Protein AF-A0A3C0G966-F1 (afdb_monomer)

Sequence (105 aa):
MENSKKAYKNPIRAAIASLLIGMVMRILHWPFSKGIIFISFAAILILYALRFFKKEEKKSVDLIKMALVLFWTTNGLLTILDFTHTLFFQIGTAFTFIAWFAMEG

Structure (mmCIF, N/CA/C/O backbone):
data_AF-A0A3C0G966-F1
#
_entry.id   AF-A0A3C0G966-F1
#
loop_
_atom_site.group_PDB
_atom_site.id
_atom_site.type_symbol
_atom_site.label_atom_id
_atom_site.label_alt_id
_atom_site.label_comp_id
_atom_site.label_asym_id
_atom_site.label_entity_id
_atom_site.label_seq_id
_atom_site.pdbx_PDB_ins_code
_atom_site.Cartn_x
_atom_site.Cartn_y
_atom_site.Cartn_z
_atom_site.occupancy
_atom_site.B_iso_or_equiv
_atom_site.auth_seq_id
_atom_site.auth_comp_id
_atom_site.auth_asym_id
_atom_site.auth_atom_id
_atom_site.pdbx_PDB_model_num
ATOM 1 N N . MET A 1 1 ? 4.982 15.692 29.060 1.00 41.53 1 MET A N 1
ATOM 2 C CA . MET A 1 1 ? 4.917 14.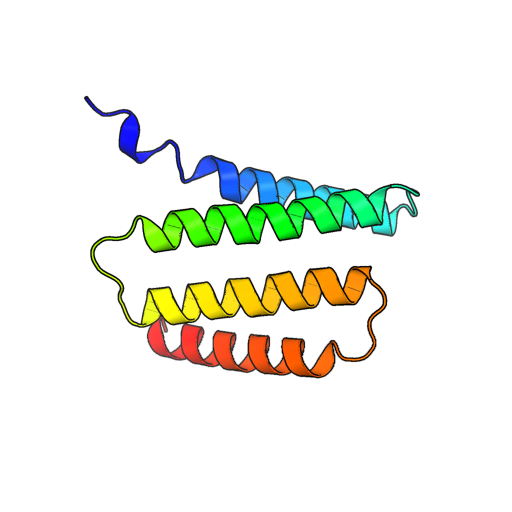437 28.272 1.00 41.53 1 MET A CA 1
ATOM 3 C C . MET A 1 1 ? 3.819 14.575 27.216 1.00 41.53 1 MET A C 1
ATOM 5 O O . MET A 1 1 ? 2.686 14.218 27.484 1.00 41.53 1 MET A O 1
ATOM 9 N N . GLU A 1 2 ? 4.115 15.148 26.042 1.00 43.62 2 GLU A N 1
ATOM 10 C CA . GLU A 1 2 ? 3.073 15.479 25.037 1.00 43.62 2 GLU A CA 1
ATOM 11 C C . GLU A 1 2 ? 3.429 15.030 23.599 1.00 43.62 2 GLU A C 1
ATOM 13 O O . GLU A 1 2 ? 2.572 14.933 22.722 1.00 43.62 2 GLU A O 1
ATOM 18 N N . ASN A 1 3 ? 4.684 14.636 23.351 1.00 45.53 3 ASN A N 1
ATOM 19 C CA . ASN A 1 3 ? 5.192 14.354 22.000 1.00 45.53 3 ASN A CA 1
ATOM 20 C C . ASN A 1 3 ? 4.833 12.968 21.425 1.00 45.53 3 ASN A C 1
ATOM 22 O O . ASN A 1 3 ? 5.062 12.714 20.243 1.00 45.53 3 ASN A O 1
ATOM 26 N N . SER A 1 4 ? 4.224 12.071 22.206 1.00 49.25 4 SER A N 1
ATOM 27 C CA . SER A 1 4 ? 3.943 10.692 21.762 1.00 49.25 4 SER A CA 1
ATOM 28 C C . SER A 1 4 ? 2.770 10.590 20.766 1.00 49.25 4 SER A C 1
ATOM 30 O O . SER A 1 4 ? 2.713 9.679 19.941 1.00 49.25 4 SER A O 1
ATOM 32 N N . LYS A 1 5 ? 1.847 11.566 20.751 1.00 47.25 5 LYS A N 1
ATOM 33 C CA . LYS A 1 5 ? 0.602 11.470 19.960 1.00 47.25 5 LYS A CA 1
ATOM 34 C C . LYS A 1 5 ? 0.754 11.832 18.470 1.00 47.25 5 LYS A C 1
ATOM 36 O O . LYS A 1 5 ? -0.131 11.509 17.678 1.00 47.25 5 LYS A O 1
ATOM 41 N N . LYS A 1 6 ? 1.858 12.478 18.059 1.00 44.31 6 LYS A N 1
ATOM 42 C CA . LYS A 1 6 ? 2.086 12.942 16.666 1.00 44.31 6 LYS A CA 1
ATOM 43 C C . LYS A 1 6 ? 3.046 12.073 15.839 1.00 44.31 6 LYS A C 1
ATOM 45 O O . LYS A 1 6 ? 2.994 12.145 14.613 1.00 44.31 6 LYS A O 1
ATOM 50 N N . ALA A 1 7 ? 3.853 11.209 16.458 1.00 49.59 7 ALA A N 1
ATOM 51 C CA . ALA A 1 7 ? 4.923 10.479 15.765 1.00 49.59 7 ALA A CA 1
ATOM 52 C C . ALA A 1 7 ? 4.435 9.482 14.686 1.00 49.59 7 ALA A C 1
ATOM 54 O O . ALA A 1 7 ? 5.126 9.260 13.697 1.00 49.59 7 ALA A O 1
ATOM 55 N N . TYR A 1 8 ? 3.222 8.930 14.810 1.00 50.84 8 TYR A N 1
ATOM 56 C CA . TYR A 1 8 ? 2.717 7.885 13.901 1.00 50.84 8 TYR A CA 1
ATOM 57 C C . TYR A 1 8 ? 1.827 8.379 12.750 1.00 50.84 8 TYR A C 1
ATOM 59 O O . TYR A 1 8 ? 1.445 7.579 11.895 1.00 50.84 8 TYR A O 1
ATOM 67 N N . LYS A 1 9 ? 1.501 9.679 12.666 1.00 53.53 9 LYS A N 1
ATOM 68 C CA . LYS A 1 9 ? 0.782 10.219 11.490 1.00 53.53 9 LYS A CA 1
ATOM 69 C C . LYS A 1 9 ? 1.706 10.459 10.290 1.00 53.53 9 LYS A C 1
ATOM 71 O O . LYS A 1 9 ? 1.248 10.403 9.151 1.00 53.53 9 LYS A O 1
ATOM 76 N N . ASN A 1 10 ? 2.992 10.690 10.541 1.00 65.69 10 ASN A N 1
ATOM 77 C CA . ASN A 1 10 ? 3.960 11.077 9.518 1.00 65.69 10 ASN A CA 1
ATOM 78 C C . ASN A 1 10 ? 4.512 9.918 8.654 1.00 65.69 10 ASN A C 1
ATOM 80 O O . ASN A 1 10 ? 4.632 10.130 7.447 1.00 65.69 10 ASN A O 1
ATOM 84 N N . PRO A 1 11 ? 4.793 8.698 9.169 1.00 77.69 11 PRO A N 1
ATOM 85 C CA . PRO A 1 11 ? 5.488 7.682 8.372 1.00 77.69 11 PRO A CA 1
ATOM 86 C C . PRO A 1 11 ? 4.616 7.079 7.262 1.00 77.69 11 PRO A C 1
ATOM 88 O O . PRO A 1 11 ? 5.107 6.848 6.163 1.00 77.69 11 PRO A O 1
ATOM 91 N N . ILE A 1 12 ? 3.308 6.897 7.489 1.00 81.00 12 ILE A N 1
ATOM 92 C CA . ILE A 1 12 ? 2.395 6.396 6.442 1.00 81.00 12 ILE A CA 1
ATOM 93 C C . ILE A 1 12 ? 2.284 7.409 5.294 1.00 81.00 12 ILE A C 1
ATOM 95 O O . ILE A 1 12 ? 2.296 7.026 4.129 1.00 81.00 12 ILE A O 1
ATOM 99 N N . ARG A 1 13 ? 2.229 8.712 5.604 1.00 82.50 13 ARG A N 1
ATOM 100 C CA . ARG A 1 13 ? 2.205 9.771 4.580 1.00 82.50 13 ARG A CA 1
ATOM 101 C C . ARG A 1 13 ? 3.492 9.798 3.764 1.00 82.50 13 ARG A C 1
ATOM 103 O O . ARG A 1 13 ? 3.420 9.940 2.550 1.00 82.50 13 ARG A O 1
ATOM 110 N N . ALA A 1 14 ? 4.641 9.614 4.413 1.00 84.62 14 ALA A N 1
ATOM 111 C CA . ALA A 1 14 ? 5.921 9.496 3.722 1.00 84.62 14 ALA A CA 1
ATOM 112 C C . ALA A 1 14 ? 5.958 8.269 2.792 1.00 84.62 14 ALA A C 1
ATOM 114 O O . ALA A 1 14 ? 6.428 8.379 1.664 1.00 84.62 14 ALA A O 1
ATOM 115 N N . ALA A 1 15 ? 5.399 7.133 3.220 1.00 86.38 15 ALA A N 1
ATOM 116 C CA . ALA A 1 15 ? 5.312 5.927 2.394 1.00 86.38 15 ALA A CA 1
ATOM 117 C C . ALA A 1 15 ? 4.357 6.088 1.192 1.00 86.38 15 ALA A C 1
ATOM 119 O O . ALA A 1 15 ? 4.624 5.578 0.107 1.00 86.38 15 ALA A O 1
ATOM 120 N N . ILE A 1 16 ? 3.269 6.847 1.349 1.00 86.94 16 ILE A N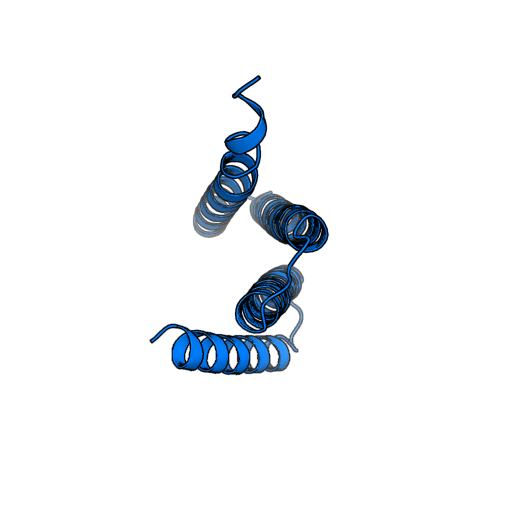 1
ATOM 121 C CA . ILE A 1 16 ? 2.384 7.205 0.229 1.00 86.94 16 ILE A CA 1
ATOM 122 C C . ILE A 1 16 ? 3.085 8.180 -0.725 1.00 86.94 16 ILE A C 1
ATOM 124 O O . ILE A 1 16 ? 3.001 8.016 -1.937 1.00 86.94 16 ILE A O 1
ATOM 128 N N . ALA A 1 17 ? 3.810 9.172 -0.207 1.00 89.12 17 ALA A N 1
ATOM 129 C CA . ALA A 1 17 ? 4.580 10.088 -1.044 1.00 89.12 17 ALA A CA 1
ATOM 130 C C . ALA A 1 17 ? 5.651 9.341 -1.857 1.00 89.12 17 ALA A C 1
ATOM 132 O O . ALA A 1 17 ? 5.781 9.581 -3.055 1.00 89.12 17 ALA A O 1
ATOM 133 N N . SER A 1 18 ? 6.363 8.386 -1.247 1.00 89.06 18 SER A N 1
ATOM 134 C CA . SER A 1 18 ? 7.329 7.555 -1.973 1.00 89.06 18 SER A CA 1
ATOM 135 C C . SER A 1 18 ? 6.660 6.655 -3.014 1.00 89.06 18 SER A C 1
ATOM 137 O O . SER A 1 18 ? 7.209 6.496 -4.102 1.00 89.06 18 SER A O 1
ATOM 139 N N . LEU A 1 19 ? 5.452 6.143 -2.737 1.00 91.06 19 LEU A N 1
ATOM 140 C CA . LEU A 1 19 ? 4.661 5.396 -3.718 1.00 91.06 19 LEU A CA 1
ATOM 141 C C . LEU A 1 19 ? 4.357 6.252 -4.953 1.00 91.06 19 LEU A C 1
ATOM 143 O O . LEU A 1 19 ? 4.577 5.806 -6.078 1.00 91.06 19 LEU A O 1
ATOM 147 N N . LEU A 1 20 ? 3.884 7.485 -4.747 1.00 90.44 20 LEU A N 1
ATOM 148 C CA . LEU A 1 20 ? 3.572 8.418 -5.832 1.00 90.44 20 LEU A CA 1
ATOM 149 C C . LEU A 1 20 ? 4.821 8.767 -6.649 1.00 90.44 20 LEU A C 1
ATOM 151 O O . LEU A 1 20 ? 4.770 8.750 -7.876 1.00 90.44 20 LEU A O 1
ATOM 155 N N . ILE A 1 21 ? 5.955 9.005 -5.985 1.00 91.06 21 ILE A N 1
ATOM 156 C CA . ILE A 1 21 ? 7.241 9.227 -6.660 1.00 91.06 21 ILE A CA 1
ATOM 157 C C . ILE A 1 21 ? 7.623 8.003 -7.501 1.00 91.06 21 ILE A C 1
ATOM 159 O O . ILE A 1 21 ? 7.969 8.149 -8.672 1.00 91.06 21 ILE A O 1
ATOM 163 N N . GLY A 1 22 ? 7.500 6.795 -6.947 1.00 88.19 22 GLY A N 1
ATOM 164 C CA . GLY A 1 22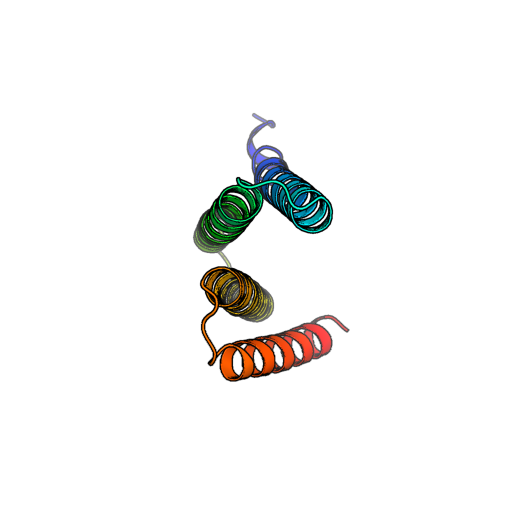 ? 7.747 5.552 -7.675 1.00 88.19 22 GLY A CA 1
ATOM 165 C C . GLY A 1 22 ? 6.848 5.399 -8.906 1.00 88.19 22 GLY A C 1
ATOM 166 O O . GLY A 1 22 ? 7.323 4.995 -9.967 1.00 88.19 22 GLY A O 1
ATOM 167 N N . MET A 1 23 ? 5.567 5.771 -8.802 1.00 87.38 23 MET A N 1
ATOM 168 C CA . MET A 1 23 ? 4.631 5.767 -9.933 1.00 87.38 23 MET A CA 1
ATOM 169 C C . MET A 1 23 ? 5.036 6.767 -11.021 1.00 87.38 23 MET A C 1
ATOM 171 O O . MET A 1 23 ? 5.048 6.403 -12.194 1.00 87.38 23 MET A O 1
ATOM 175 N N . VAL A 1 24 ? 5.437 7.987 -10.652 1.00 91.81 24 VAL A N 1
ATOM 176 C CA . VAL A 1 24 ? 5.958 8.979 -11.609 1.00 91.81 24 VAL A CA 1
ATOM 177 C C . VAL A 1 24 ? 7.217 8.453 -12.299 1.00 91.81 24 VAL A C 1
ATOM 179 O O . VAL A 1 24 ? 7.325 8.519 -13.520 1.00 91.81 24 VAL A O 1
ATOM 182 N N . MET A 1 25 ? 8.139 7.845 -11.551 1.00 90.81 25 MET A N 1
ATOM 183 C CA . MET A 1 25 ? 9.335 7.217 -12.122 1.00 90.81 25 MET A CA 1
ATOM 184 C C . MET A 1 25 ? 8.995 6.076 -13.088 1.00 90.81 25 MET A C 1
ATOM 186 O O . MET A 1 25 ? 9.702 5.891 -14.076 1.00 90.81 25 MET A O 1
ATOM 190 N N . ARG A 1 26 ? 7.914 5.323 -12.838 1.00 86.88 26 ARG A N 1
ATOM 191 C CA . ARG A 1 26 ? 7.424 4.287 -13.762 1.00 86.88 26 ARG A CA 1
ATOM 192 C C . ARG A 1 26 ? 6.898 4.896 -15.058 1.00 86.88 26 ARG A C 1
ATOM 194 O O . ARG A 1 26 ? 7.184 4.349 -16.117 1.00 86.88 26 ARG A O 1
ATOM 201 N N . ILE A 1 27 ? 6.176 6.016 -14.977 1.00 89.75 27 ILE A N 1
ATOM 202 C CA . ILE A 1 27 ? 5.699 6.768 -16.152 1.00 89.75 27 ILE A CA 1
ATOM 203 C C . ILE A 1 27 ? 6.885 7.302 -16.966 1.00 89.75 27 ILE A C 1
ATOM 205 O O . ILE A 1 27 ? 6.874 7.232 -18.187 1.00 89.75 27 ILE A O 1
ATOM 209 N N . LEU A 1 28 ? 7.943 7.763 -16.295 1.00 91.94 28 LEU A N 1
ATOM 210 C CA . LEU A 1 28 ? 9.196 8.200 -16.924 1.00 91.94 28 LEU A CA 1
ATOM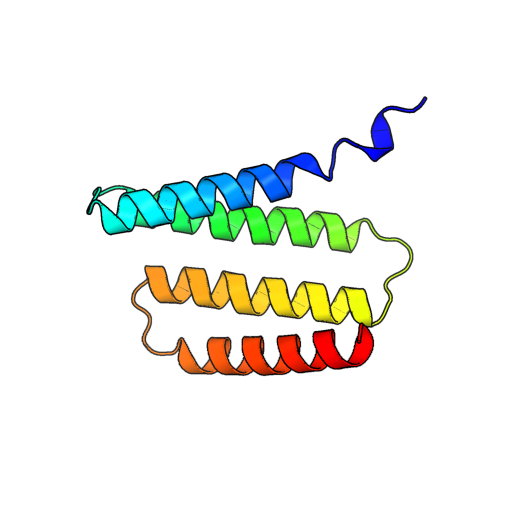 211 C C . LEU A 1 28 ? 10.089 7.038 -17.405 1.00 91.94 28 LEU A C 1
ATOM 213 O O . LEU A 1 28 ? 11.217 7.275 -17.827 1.00 91.94 28 LEU A O 1
ATOM 217 N N . HIS A 1 29 ? 9.620 5.787 -17.328 1.00 86.38 29 HIS A N 1
ATOM 218 C CA . HIS A 1 29 ? 10.359 4.581 -17.716 1.00 86.38 29 HIS A CA 1
ATOM 219 C C . HIS A 1 29 ? 11.701 4.371 -16.986 1.00 86.38 29 HIS A C 1
ATOM 221 O O . HIS A 1 29 ? 12.605 3.715 -17.504 1.00 86.38 29 HIS A O 1
ATOM 227 N N . TRP A 1 30 ? 11.842 4.865 -15.750 1.00 89.88 30 TRP A N 1
ATOM 228 C CA . TRP A 1 30 ? 13.056 4.643 -14.960 1.00 89.88 30 TRP A CA 1
ATOM 229 C C . TRP A 1 30 ? 13.194 3.148 -14.593 1.00 89.88 30 TRP A C 1
ATOM 231 O O . TRP A 1 30 ? 12.253 2.580 -14.020 1.00 89.88 30 TRP A O 1
ATOM 241 N N . PRO A 1 31 ? 14.361 2.504 -14.817 1.00 84.50 31 PRO A N 1
ATOM 242 C CA . PRO A 1 31 ? 14.586 1.079 -14.530 1.00 84.50 31 PRO A CA 1
ATOM 243 C C . PRO A 1 31 ? 14.300 0.630 -13.083 1.00 84.50 31 PRO A C 1
ATOM 245 O O . PRO A 1 31 ? 13.852 -0.492 -12.870 1.00 84.50 31 PRO A O 1
ATOM 248 N N . PHE A 1 32 ? 14.496 1.489 -12.076 1.00 85.75 32 PHE A N 1
ATOM 249 C CA . PHE A 1 32 ? 14.306 1.144 -10.656 1.00 85.75 32 PHE A CA 1
ATOM 250 C C . PHE A 1 32 ? 12.895 1.429 -10.119 1.00 85.75 32 PHE A C 1
ATOM 252 O O . PHE A 1 32 ? 12.610 1.177 -8.947 1.00 85.75 32 PHE A O 1
ATOM 259 N N . SER A 1 33 ? 11.992 1.929 -10.965 1.00 87.88 33 SER A N 1
ATOM 260 C CA . SER A 1 33 ? 10.639 2.327 -10.560 1.00 87.88 33 SER A CA 1
ATOM 261 C C . SER A 1 33 ? 9.840 1.181 -9.931 1.00 87.88 33 SER A C 1
ATOM 263 O O . SER A 1 33 ? 9.237 1.365 -8.874 1.00 87.88 33 SER A O 1
ATOM 265 N N . LYS A 1 34 ? 9.893 -0.028 -10.511 1.00 86.50 34 LYS A N 1
ATOM 266 C CA . LYS A 1 34 ? 9.207 -1.217 -9.970 1.00 86.50 34 LYS A CA 1
ATOM 267 C C . LYS A 1 34 ? 9.627 -1.515 -8.523 1.00 86.50 34 LYS A C 1
ATOM 269 O O . LYS A 1 34 ? 8.767 -1.767 -7.682 1.00 86.50 34 LYS A O 1
ATOM 274 N N . GLY A 1 35 ? 10.925 -1.429 -8.223 1.00 87.75 35 GLY A N 1
ATOM 275 C CA . GLY A 1 35 ? 11.464 -1.681 -6.883 1.00 87.75 35 GLY A CA 1
ATOM 276 C C . GLY A 1 35 ? 11.005 -0.645 -5.855 1.00 87.75 35 GLY A C 1
ATOM 277 O O . GLY A 1 35 ? 10.592 -1.012 -4.757 1.00 87.75 35 GLY A O 1
ATOM 278 N N . ILE A 1 36 ? 10.996 0.639 -6.228 1.00 89.12 36 ILE A N 1
ATOM 279 C CA . ILE A 1 36 ? 10.529 1.721 -5.347 1.00 89.12 36 ILE A CA 1
ATOM 280 C C . ILE A 1 36 ? 9.050 1.530 -5.010 1.00 89.12 36 ILE A C 1
ATOM 282 O O . ILE A 1 36 ? 8.687 1.538 -3.838 1.00 89.12 36 ILE A O 1
ATOM 286 N N . ILE A 1 37 ? 8.206 1.283 -6.017 1.00 89.50 37 ILE A N 1
ATOM 287 C CA . ILE A 1 37 ? 6.767 1.072 -5.805 1.00 89.50 37 ILE A CA 1
ATOM 288 C C . ILE A 1 37 ? 6.529 -0.163 -4.913 1.00 89.50 37 ILE A C 1
ATOM 290 O O . ILE A 1 37 ? 5.696 -0.111 -4.007 1.00 89.50 37 ILE A O 1
ATOM 294 N N . PHE A 1 38 ? 7.281 -1.252 -5.117 1.00 89.75 38 PHE A N 1
ATOM 295 C CA . PHE A 1 38 ? 7.188 -2.461 -4.292 1.00 89.75 38 PHE A CA 1
ATOM 296 C C . PHE A 1 38 ? 7.509 -2.177 -2.818 1.00 89.75 38 PHE A C 1
ATOM 298 O O . PHE A 1 38 ? 6.719 -2.513 -1.933 1.00 89.75 38 PHE A O 1
ATOM 305 N N . ILE A 1 39 ? 8.637 -1.509 -2.553 1.00 90.38 39 ILE A N 1
ATOM 306 C CA . ILE A 1 39 ? 9.059 -1.150 -1.193 1.00 90.38 39 ILE A CA 1
ATOM 307 C C . ILE A 1 39 ? 8.039 -0.205 -0.553 1.00 90.38 39 ILE A C 1
ATOM 309 O O . ILE A 1 39 ? 7.695 -0.382 0.615 1.00 90.38 39 ILE A O 1
ATOM 313 N N . SER A 1 40 ? 7.509 0.761 -1.306 1.00 90.31 40 SER A N 1
ATOM 314 C CA . SER A 1 40 ? 6.485 1.680 -0.812 1.00 90.31 40 SER A CA 1
ATOM 315 C C . SER A 1 40 ? 5.204 0.956 -0.405 1.00 90.31 40 SER A C 1
ATOM 317 O O . SER A 1 40 ? 4.707 1.195 0.695 1.00 90.31 40 SER A O 1
ATOM 319 N N . PHE A 1 41 ? 4.683 0.038 -1.225 1.00 90.38 41 PHE A N 1
ATOM 320 C CA . PHE A 1 41 ? 3.500 -0.737 -0.840 1.00 90.38 41 PHE A CA 1
ATOM 321 C C . PHE A 1 41 ? 3.758 -1.638 0.375 1.00 90.38 41 PHE A C 1
ATOM 323 O O . PHE A 1 41 ? 2.929 -1.673 1.285 1.00 90.38 41 PHE A O 1
ATOM 330 N N . ALA A 1 42 ? 4.910 -2.315 0.433 1.00 89.62 42 ALA A N 1
ATOM 331 C CA . ALA A 1 42 ? 5.288 -3.134 1.585 1.00 89.62 42 ALA A CA 1
ATOM 332 C C . ALA A 1 42 ? 5.394 -2.292 2.869 1.00 89.62 42 ALA A C 1
ATOM 334 O O . ALA A 1 42 ? 4.868 -2.672 3.917 1.00 89.62 42 ALA A O 1
ATOM 335 N N . ALA A 1 43 ? 6.004 -1.106 2.782 1.00 90.06 43 ALA A N 1
ATOM 336 C CA . ALA A 1 43 ? 6.105 -0.171 3.894 1.00 90.06 43 ALA A CA 1
ATOM 337 C C . ALA A 1 43 ? 4.727 0.324 4.357 1.00 90.06 43 ALA A C 1
ATOM 339 O O . ALA A 1 43 ? 4.469 0.350 5.559 1.00 90.06 43 ALA A O 1
ATOM 340 N N . ILE A 1 44 ? 3.822 0.673 3.432 1.00 89.75 44 ILE A N 1
ATOM 341 C CA . ILE A 1 44 ? 2.445 1.072 3.766 1.00 89.75 44 ILE A CA 1
ATOM 342 C C . ILE A 1 44 ? 1.742 -0.052 4.527 1.00 89.75 44 ILE A C 1
ATOM 344 O O . ILE A 1 44 ? 1.160 0.210 5.579 1.00 89.75 44 ILE A O 1
ATOM 348 N N . LEU A 1 45 ? 1.830 -1.291 4.035 1.00 89.12 45 LEU A N 1
ATOM 349 C CA . LEU A 1 45 ? 1.181 -2.438 4.658 1.00 89.12 45 LEU A CA 1
ATOM 350 C C . LEU A 1 45 ? 1.688 -2.669 6.089 1.00 89.12 45 LEU A C 1
ATOM 352 O O . LEU A 1 45 ? 0.886 -2.760 7.018 1.00 89.12 45 LEU A O 1
ATOM 356 N N . ILE A 1 46 ? 3.009 -2.692 6.286 1.00 88.19 46 ILE A N 1
ATOM 357 C CA . ILE A 1 46 ? 3.627 -2.910 7.603 1.00 88.19 46 ILE A CA 1
ATOM 358 C C . ILE A 1 46 ? 3.280 -1.767 8.563 1.00 88.19 46 ILE A C 1
ATOM 360 O O . ILE A 1 46 ? 2.836 -2.008 9.686 1.00 88.19 46 ILE A O 1
ATOM 364 N N . LEU A 1 47 ? 3.439 -0.512 8.133 1.00 88.06 47 LEU A N 1
ATOM 365 C CA . LEU A 1 47 ? 3.155 0.654 8.973 1.00 88.06 47 LEU A CA 1
ATOM 366 C C . LEU A 1 47 ? 1.677 0.726 9.363 1.00 88.06 47 LEU A C 1
ATOM 368 O O . LEU A 1 47 ? 1.354 1.074 10.503 1.00 88.06 47 LEU A O 1
ATOM 372 N N . TYR A 1 48 ? 0.776 0.393 8.437 1.00 86.62 48 TYR A N 1
ATOM 373 C CA . TYR A 1 48 ? -0.654 0.377 8.711 1.00 86.62 48 TYR A CA 1
ATOM 374 C C . TYR A 1 48 ? -1.039 -0.781 9.639 1.00 86.62 48 TYR A C 1
ATOM 376 O O . TYR A 1 48 ? -1.783 -0.559 10.594 1.00 86.62 48 TYR A O 1
ATOM 384 N N . ALA A 1 49 ? -0.473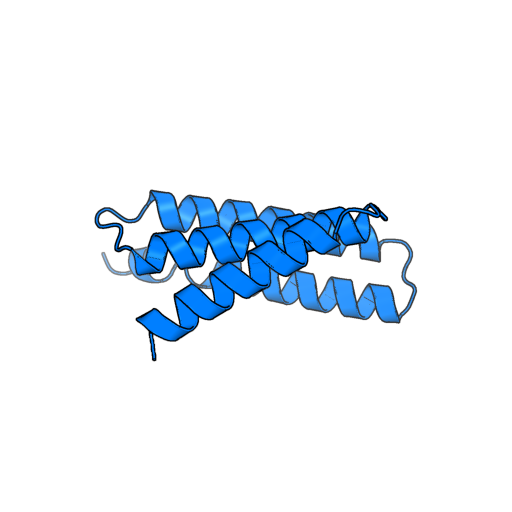 -1.976 9.436 1.00 86.12 49 ALA A N 1
ATOM 385 C CA . ALA A 1 49 ? -0.663 -3.120 10.324 1.00 86.12 49 ALA A CA 1
ATOM 386 C C . ALA A 1 49 ? -0.222 -2.793 11.756 1.00 86.12 49 ALA A C 1
ATOM 388 O O . ALA A 1 49 ? -1.003 -2.943 12.694 1.00 86.12 49 ALA A O 1
ATOM 389 N N . LEU A 1 50 ? 0.990 -2.257 11.932 1.00 86.06 50 LEU A N 1
ATOM 390 C CA . LEU A 1 50 ? 1.504 -1.838 13.241 1.00 86.06 50 LEU A CA 1
ATOM 391 C C . LEU A 1 50 ? 0.592 -0.801 13.907 1.00 86.06 50 LEU A C 1
ATOM 393 O O . LEU A 1 50 ? 0.339 -0.872 15.111 1.00 86.06 50 LEU A O 1
ATOM 397 N N . ARG A 1 51 ? 0.067 0.156 13.132 1.00 83.56 51 ARG A N 1
ATOM 398 C CA . ARG A 1 51 ? -0.895 1.146 13.629 1.00 83.56 51 ARG A CA 1
ATOM 399 C C . ARG A 1 51 ? -2.208 0.498 14.069 1.00 83.56 51 ARG A C 1
ATOM 401 O O . ARG A 1 51 ? -2.771 0.926 15.072 1.00 83.56 51 ARG A O 1
ATOM 408 N N . PHE A 1 52 ? -2.691 -0.498 13.333 1.00 82.75 52 PHE A N 1
ATOM 409 C CA . PHE A 1 52 ? -3.909 -1.235 13.660 1.00 82.75 52 PHE A CA 1
ATOM 410 C C . PHE A 1 52 ? -3.738 -2.088 14.927 1.00 82.75 52 PHE A C 1
ATOM 412 O O . PHE A 1 52 ? -4.601 -2.057 15.800 1.00 82.75 52 PHE A O 1
ATOM 419 N N . PHE A 1 53 ? -2.604 -2.778 15.088 1.00 81.31 53 PHE A N 1
ATOM 420 C CA . PHE A 1 53 ? -2.318 -3.579 16.286 1.00 81.31 53 PHE A CA 1
ATOM 421 C C . PHE A 1 53 ? -2.183 -2.745 17.562 1.00 81.31 53 PHE A C 1
ATOM 423 O O . PHE A 1 53 ? -2.540 -3.221 18.633 1.00 81.31 53 PHE A O 1
ATOM 430 N N . LYS A 1 54 ? -1.708 -1.500 17.454 1.00 81.75 54 LYS A N 1
ATOM 431 C CA . LYS A 1 54 ? -1.596 -0.578 18.595 1.00 81.75 54 LYS A CA 1
ATOM 432 C C . LYS A 1 54 ? -2.925 0.027 19.056 1.00 81.75 54 LYS A C 1
ATOM 434 O O . LYS A 1 54 ? -2.930 0.747 20.050 1.00 81.75 54 LYS A O 1
ATOM 439 N N . LYS A 1 55 ? -4.035 -0.193 18.346 1.00 77.19 55 LYS A N 1
ATOM 440 C CA . LYS A 1 55 ? -5.353 0.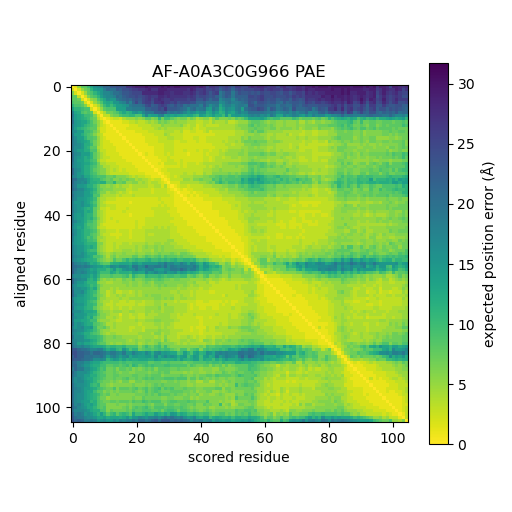262 18.804 1.00 77.19 55 LYS A CA 1
ATOM 441 C C . LYS A 1 5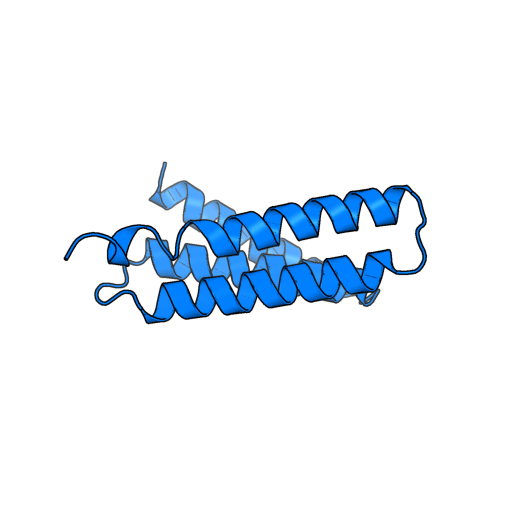5 ? -5.910 -0.712 19.842 1.00 77.19 55 LYS A C 1
ATOM 443 O O . LYS A 1 55 ? -6.101 -1.886 19.532 1.00 77.19 55 LYS A O 1
ATOM 448 N N . GLU A 1 56 ? -6.200 -0.196 21.034 1.00 63.59 56 GLU A N 1
ATOM 449 C CA . GLU A 1 56 ? -6.815 -0.961 22.129 1.00 63.59 56 GLU A CA 1
ATOM 450 C C . GLU A 1 56 ? -8.285 -1.290 21.833 1.00 63.59 56 GLU A C 1
ATOM 452 O O . GLU A 1 56 ? -8.699 -2.434 21.990 1.00 63.59 56 GLU A O 1
ATOM 457 N N . GLU A 1 57 ? -9.046 -0.338 21.280 1.00 72.75 57 GLU A N 1
ATOM 458 C CA . GLU A 1 57 ? -10.419 -0.574 20.825 1.00 72.75 57 GLU A CA 1
ATOM 459 C C . GLU A 1 57 ? -10.498 -0.647 19.298 1.00 72.75 57 GLU A C 1
ATOM 461 O O . GLU A 1 57 ? -10.281 0.337 18.584 1.00 72.75 57 GLU A O 1
ATOM 466 N N . LYS A 1 58 ? -10.822 -1.836 18.787 1.00 76.75 58 LYS A N 1
ATOM 467 C CA . LYS A 1 58 ? -10.970 -2.101 17.353 1.00 76.75 58 LYS A CA 1
ATOM 468 C C . LYS A 1 58 ? -12.446 -2.015 16.983 1.00 76.75 58 LYS A C 1
ATOM 470 O O . LYS A 1 58 ? -13.203 -2.950 17.224 1.00 76.75 58 LYS A O 1
ATOM 475 N N . LYS A 1 59 ? -12.861 -0.900 16.383 1.00 81.19 59 LYS A N 1
ATOM 476 C CA . LYS A 1 59 ? -14.209 -0.779 15.805 1.00 81.19 59 LYS A CA 1
ATOM 477 C C . LYS A 1 59 ? -14.298 -1.575 14.498 1.00 81.19 59 LYS A C 1
ATOM 479 O O . LYS A 1 59 ? -13.295 -1.712 13.798 1.00 81.19 59 LYS A O 1
ATOM 484 N N . SER A 1 60 ? -15.495 -2.018 14.109 1.00 80.12 60 SER A N 1
ATOM 485 C CA . SER A 1 60 ? -15.727 -2.722 12.831 1.00 80.12 60 SER A CA 1
ATOM 486 C C . SER A 1 60 ? -15.208 -1.932 11.619 1.00 80.12 60 SER A C 1
ATOM 488 O O . SER A 1 60 ? -14.629 -2.499 10.693 1.00 80.12 60 SER A O 1
ATOM 490 N N . VAL A 1 61 ? -15.302 -0.600 11.680 1.00 82.69 61 VAL A N 1
ATOM 491 C CA . VAL A 1 61 ? -14.762 0.322 10.667 1.00 82.69 61 VAL A CA 1
ATOM 492 C C . VAL A 1 61 ? -13.239 0.217 10.530 1.00 82.69 61 VAL A C 1
ATOM 494 O O . VAL A 1 61 ? -12.707 0.302 9.425 1.00 82.69 61 VAL A O 1
ATOM 497 N N . ASP A 1 62 ? -12.513 -0.006 11.628 1.00 83.44 62 ASP A N 1
ATOM 498 C CA . ASP A 1 62 ? -11.055 -0.148 11.588 1.00 83.44 62 ASP A CA 1
ATOM 499 C C . ASP A 1 62 ? -10.625 -1.470 10.942 1.00 83.44 62 ASP A C 1
ATOM 501 O O . ASP A 1 62 ? -9.622 -1.500 10.229 1.00 83.44 62 ASP A O 1
ATOM 505 N N . LEU A 1 63 ? -11.389 -2.548 11.156 1.00 84.19 63 LEU A N 1
ATOM 506 C CA . LEU A 1 63 ? -11.162 -3.842 10.505 1.00 84.19 63 LEU A CA 1
ATOM 507 C C . LEU A 1 63 ? -11.348 -3.742 8.992 1.00 84.19 63 LEU A C 1
ATOM 509 O O . LEU A 1 63 ? -10.500 -4.211 8.237 1.00 84.19 63 LEU A O 1
ATOM 513 N N . ILE A 1 64 ? -12.418 -3.085 8.547 1.00 86.12 64 ILE A N 1
ATOM 514 C CA . ILE A 1 64 ? -12.689 -2.915 7.117 1.00 86.12 64 ILE A CA 1
ATOM 515 C C . ILE A 1 64 ? -11.649 -2.000 6.467 1.00 86.12 64 ILE A C 1
ATOM 517 O O . ILE A 1 64 ? -11.172 -2.309 5.378 1.00 86.12 64 ILE A O 1
ATOM 521 N N . LYS A 1 65 ? -11.197 -0.940 7.151 1.00 85.56 65 LYS A N 1
ATOM 522 C CA . LYS A 1 65 ? -10.074 -0.117 6.671 1.00 85.56 65 LYS A CA 1
ATOM 523 C C . LYS A 1 65 ? -8.772 -0.918 6.555 1.00 85.56 65 LYS A C 1
ATOM 525 O O . LYS A 1 65 ? -8.043 -0.750 5.581 1.00 85.56 65 LYS A O 1
ATOM 530 N N . MET A 1 66 ? -8.477 -1.792 7.518 1.00 86.81 66 MET A N 1
ATOM 531 C CA . MET A 1 66 ? -7.313 -2.681 7.456 1.00 86.81 66 MET A CA 1
ATOM 532 C C . MET A 1 66 ? -7.423 -3.668 6.287 1.00 86.81 66 MET A C 1
ATOM 534 O O . MET A 1 66 ? -6.463 -3.825 5.536 1.00 86.81 66 MET A O 1
ATOM 538 N N . ALA A 1 67 ? -8.595 -4.277 6.092 1.00 87.25 67 ALA A N 1
ATOM 539 C CA . ALA A 1 67 ? -8.860 -5.159 4.960 1.00 87.25 67 ALA A CA 1
ATOM 540 C C . ALA A 1 67 ? -8.695 -4.420 3.624 1.00 87.25 67 ALA A C 1
ATOM 542 O O . ALA A 1 67 ? -8.014 -4.919 2.735 1.00 87.25 67 ALA A O 1
ATOM 543 N N . LEU A 1 68 ? -9.227 -3.202 3.507 1.00 88.56 68 LEU A N 1
ATOM 544 C CA . LEU A 1 68 ? -9.075 -2.366 2.318 1.00 88.56 68 LEU A CA 1
ATOM 545 C C . LEU A 1 68 ? -7.597 -2.096 1.999 1.00 88.56 68 LEU A C 1
ATOM 547 O O . LEU A 1 68 ? -7.169 -2.278 0.861 1.00 88.56 68 LEU A O 1
ATOM 551 N N . VAL A 1 69 ? -6.797 -1.707 2.999 1.00 89.00 69 VAL A N 1
ATOM 552 C CA . VAL A 1 69 ? -5.352 -1.475 2.822 1.00 89.00 69 VAL A CA 1
ATOM 553 C C . VAL A 1 69 ? -4.627 -2.766 2.440 1.00 89.00 69 VAL A C 1
ATOM 555 O O . VAL A 1 69 ? -3.754 -2.733 1.575 1.00 89.00 69 VAL A O 1
ATOM 558 N N . LEU A 1 70 ? -4.994 -3.903 3.032 1.00 88.94 70 LEU A N 1
ATOM 559 C CA . LEU A 1 70 ? -4.434 -5.208 2.687 1.00 88.94 70 LEU A CA 1
ATOM 560 C C . LEU A 1 70 ? -4.725 -5.551 1.220 1.00 88.94 70 LEU A C 1
ATOM 562 O O . LEU A 1 70 ? -3.792 -5.728 0.443 1.00 88.94 70 LEU A O 1
ATOM 566 N N . PHE A 1 71 ? -5.999 -5.567 0.818 1.00 87.50 71 PHE A N 1
ATOM 567 C CA . PHE A 1 71 ? -6.399 -5.897 -0.551 1.00 87.50 71 PHE A CA 1
ATOM 568 C C . PHE A 1 71 ? -5.772 -4.944 -1.573 1.00 87.50 71 PHE A C 1
ATOM 570 O O . PHE A 1 71 ? -5.242 -5.399 -2.587 1.00 87.50 71 PHE A O 1
ATOM 577 N N . TRP A 1 72 ? -5.748 -3.642 -1.279 1.00 88.19 72 TRP A N 1
ATOM 578 C CA . TRP A 1 72 ? -5.172 -2.642 -2.173 1.00 88.19 72 TRP A CA 1
ATOM 579 C C . TRP A 1 72 ? -3.653 -2.781 -2.325 1.00 88.19 72 TRP A C 1
ATOM 581 O O . TRP A 1 72 ? -3.145 -2.780 -3.448 1.00 88.19 72 TRP A O 1
ATOM 591 N N . THR A 1 73 ? -2.917 -2.934 -1.220 1.00 89.44 73 THR A N 1
ATOM 592 C CA . THR A 1 73 ? -1.453 -3.079 -1.268 1.00 89.44 73 THR A CA 1
ATOM 593 C C . THR A 1 73 ? -1.051 -4.410 -1.903 1.00 89.44 73 THR A C 1
ATOM 595 O O . THR A 1 73 ? -0.174 -4.418 -2.762 1.00 89.44 73 THR A O 1
ATOM 598 N N . THR A 1 74 ? -1.732 -5.519 -1.589 1.00 86.44 74 THR A N 1
ATOM 599 C CA . THR A 1 74 ? -1.492 -6.818 -2.237 1.00 86.44 74 THR A CA 1
ATOM 600 C C . THR A 1 74 ? -1.788 -6.766 -3.734 1.00 86.44 74 THR A C 1
ATOM 602 O O . THR A 1 74 ? -0.969 -7.233 -4.524 1.00 86.44 74 THR A O 1
ATOM 605 N N . ASN A 1 75 ? -2.890 -6.134 -4.151 1.00 87.50 75 ASN A N 1
ATOM 606 C CA . ASN A 1 75 ? -3.172 -5.908 -5.569 1.00 87.50 75 ASN A CA 1
ATOM 607 C C . ASN A 1 75 ? -2.048 -5.108 -6.250 1.00 87.50 75 ASN A C 1
ATOM 609 O O . ASN A 1 75 ? -1.598 -5.463 -7.341 1.00 87.50 75 ASN A O 1
ATOM 613 N N . GLY A 1 76 ? -1.567 -4.050 -5.589 1.00 84.75 76 GLY A N 1
ATOM 614 C CA . GLY A 1 76 ? -0.452 -3.229 -6.056 1.00 84.75 76 GLY A CA 1
ATOM 615 C C . GLY A 1 76 ? 0.840 -4.029 -6.248 1.00 84.75 76 GLY A C 1
ATOM 616 O O . GLY A 1 76 ? 1.444 -3.947 -7.317 1.00 84.75 76 GLY A O 1
ATOM 617 N N . LEU A 1 77 ? 1.230 -4.851 -5.265 1.00 86.56 77 LEU A N 1
ATOM 618 C CA . LEU A 1 77 ? 2.398 -5.738 -5.369 1.00 86.56 77 LEU A CA 1
ATOM 619 C C . LEU A 1 77 ? 2.255 -6.733 -6.525 1.00 86.56 77 LEU A C 1
ATOM 621 O O . LEU A 1 77 ? 3.165 -6.852 -7.342 1.00 86.56 77 LEU A O 1
ATOM 625 N N . LEU A 1 78 ? 1.116 -7.422 -6.618 1.00 86.06 78 LEU A N 1
ATOM 626 C CA . LEU A 1 78 ? 0.873 -8.423 -7.661 1.00 86.06 78 LEU A CA 1
ATOM 627 C C . LEU A 1 78 ? 0.885 -7.808 -9.063 1.00 86.06 78 LEU A C 1
ATOM 629 O O . LEU A 1 78 ? 1.423 -8.404 -9.990 1.00 86.06 78 LEU A O 1
ATOM 633 N N . THR A 1 79 ? 0.371 -6.586 -9.204 1.00 83.12 79 THR A N 1
ATOM 634 C CA . THR A 1 79 ? 0.411 -5.835 -10.467 1.00 83.12 79 THR A CA 1
ATOM 635 C C . THR A 1 79 ? 1.843 -5.473 -10.878 1.00 83.12 79 THR A C 1
ATOM 637 O O . THR A 1 79 ? 2.151 -5.409 -12.063 1.00 83.12 79 THR A O 1
ATOM 640 N N . ILE A 1 80 ? 2.739 -5.207 -9.923 1.00 83.69 80 ILE A N 1
ATOM 641 C CA . ILE A 1 80 ? 4.156 -4.909 -10.213 1.00 83.69 80 ILE A CA 1
ATOM 642 C C . ILE A 1 80 ? 4.922 -6.171 -10.602 1.00 83.69 80 ILE A C 1
ATOM 644 O O . ILE A 1 80 ? 5.822 -6.102 -11.438 1.00 83.69 80 ILE A O 1
ATOM 648 N N . LEU A 1 81 ? 4.554 -7.302 -10.000 1.00 82.88 81 LEU A N 1
ATOM 649 C CA . LEU A 1 81 ? 5.089 -8.628 -10.302 1.00 82.88 81 LEU A CA 1
ATOM 650 C C . LEU A 1 81 ? 4.501 -9.230 -11.593 1.00 82.88 81 LEU A C 1
ATOM 652 O O . LEU A 1 81 ? 4.758 -10.394 -11.879 1.00 82.88 81 LEU A O 1
ATOM 656 N N . ASP A 1 82 ? 3.719 -8.452 -12.353 1.00 77.81 82 ASP A N 1
ATOM 657 C CA . ASP A 1 82 ? 3.075 -8.858 -13.607 1.00 77.81 82 ASP A CA 1
ATOM 658 C C . ASP A 1 82 ? 2.175 -10.111 -13.446 1.00 77.81 82 ASP A C 1
ATOM 660 O O . ASP A 1 82 ? 1.986 -10.904 -14.367 1.00 77.81 82 ASP A O 1
ATOM 664 N N . PHE A 1 83 ? 1.580 -10.291 -12.258 1.00 78.81 83 PHE A N 1
ATOM 665 C CA . PHE A 1 83 ? 0.735 -11.441 -11.939 1.00 78.81 83 PHE A CA 1
ATOM 666 C C . PHE A 1 83 ? -0.688 -11.262 -12.498 1.00 78.81 83 PHE A C 1
ATOM 668 O O . PHE A 1 83 ? -1.382 -10.299 -12.178 1.00 78.81 83 PHE A O 1
ATOM 675 N N . THR A 1 84 ? -1.168 -12.215 -13.301 1.00 66.31 84 THR A N 1
ATOM 676 C CA . THR A 1 84 ? -2.444 -12.114 -14.044 1.00 66.31 84 THR A CA 1
ATOM 677 C C . THR A 1 84 ? -3.706 -12.174 -13.165 1.00 66.31 84 THR A C 1
ATOM 679 O O . THR A 1 84 ? -4.766 -11.708 -13.570 1.00 66.31 84 THR A O 1
ATOM 682 N N . HIS A 1 85 ? -3.625 -12.699 -11.938 1.00 68.88 85 HIS A N 1
ATOM 683 C CA . HIS A 1 85 ? -4.793 -12.907 -11.059 1.00 68.88 85 HIS A CA 1
ATOM 684 C C . HIS A 1 85 ? -5.170 -11.674 -10.204 1.00 68.88 85 HIS A C 1
ATOM 686 O O . HIS A 1 85 ? -5.791 -11.799 -9.147 1.00 68.88 85 HIS A O 1
ATOM 692 N N . THR A 1 86 ? -4.818 -10.464 -10.646 1.00 75.50 86 THR A N 1
ATOM 693 C CA . THR A 1 86 ? -5.123 -9.198 -9.946 1.00 75.50 86 THR A CA 1
ATOM 694 C C . THR A 1 86 ? -6.620 -8.891 -9.866 1.00 75.50 86 THR A C 1
ATOM 696 O O . THR A 1 86 ? -7.050 -8.220 -8.930 1.00 75.50 86 THR A O 1
ATOM 699 N N . LEU A 1 87 ? -7.440 -9.445 -10.767 1.00 76.50 87 LEU A N 1
ATOM 700 C CA . LEU A 1 87 ? -8.901 -9.274 -10.770 1.00 76.50 87 LEU A CA 1
ATOM 701 C C . LEU A 1 87 ? -9.560 -9.662 -9.439 1.00 76.50 87 LEU A C 1
ATOM 703 O O . LEU A 1 87 ? -10.423 -8.936 -8.952 1.00 76.50 87 LEU A O 1
ATOM 707 N N . PHE A 1 88 ? -9.129 -10.759 -8.809 1.00 80.94 88 PHE A N 1
ATOM 708 C CA . PHE A 1 88 ? -9.682 -11.183 -7.519 1.00 80.94 88 PHE A CA 1
ATOM 709 C C . PHE A 1 88 ? -9.442 -10.129 -6.428 1.00 80.94 88 PHE A C 1
ATOM 711 O O . PHE A 1 88 ? -10.352 -9.763 -5.683 1.00 80.94 88 PHE A O 1
ATOM 718 N N . PHE A 1 89 ? -8.225 -9.582 -6.373 1.00 81.31 89 PHE A N 1
ATOM 719 C CA . PHE A 1 89 ? -7.866 -8.553 -5.400 1.00 81.31 89 PHE A CA 1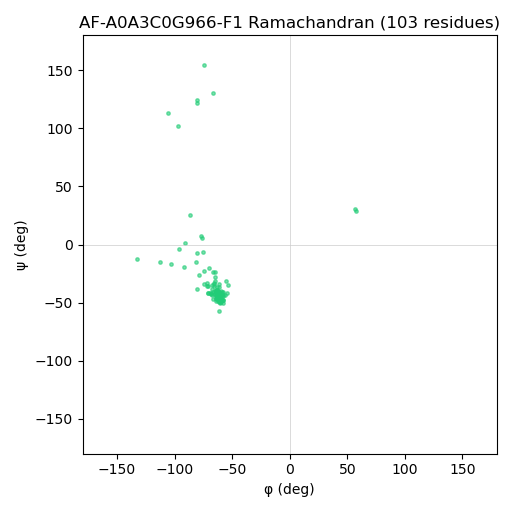
ATOM 720 C C . PHE A 1 89 ? -8.512 -7.201 -5.712 1.00 81.31 89 PHE A C 1
ATOM 722 O O . PHE A 1 89 ? -8.876 -6.480 -4.784 1.00 81.31 89 PHE A O 1
ATOM 729 N N . GLN A 1 90 ? -8.711 -6.862 -6.988 1.00 83.00 90 GLN A N 1
ATOM 730 C CA . GLN A 1 90 ? -9.472 -5.675 -7.387 1.00 83.00 90 GLN A CA 1
ATOM 731 C C . GLN A 1 90 ? -10.931 -5.766 -6.937 1.00 83.00 90 GLN A C 1
ATOM 733 O O . GLN A 1 90 ? -11.434 -4.829 -6.320 1.00 83.00 90 GLN A O 1
ATOM 738 N N . ILE A 1 91 ? -11.585 -6.908 -7.168 1.00 86.50 91 ILE A N 1
ATOM 739 C CA . ILE A 1 91 ? -12.962 -7.153 -6.725 1.00 86.50 91 ILE A CA 1
ATOM 740 C C . ILE A 1 91 ? -13.046 -7.091 -5.193 1.00 86.50 91 ILE A C 1
ATOM 742 O O . ILE A 1 91 ? -13.899 -6.388 -4.652 1.00 86.50 91 ILE A O 1
ATOM 746 N N . GLY A 1 92 ? -12.119 -7.738 -4.477 1.00 84.56 92 GLY A N 1
ATOM 747 C CA . GLY A 1 92 ? -12.047 -7.667 -3.012 1.00 84.56 92 GLY A CA 1
ATOM 748 C C . GLY A 1 92 ? -11.835 -6.241 -2.483 1.00 84.56 92 GLY A C 1
ATOM 749 O O . GLY A 1 92 ? -12.479 -5.829 -1.514 1.00 84.56 92 GLY A O 1
ATOM 750 N N . THR A 1 93 ? -10.996 -5.447 -3.157 1.00 86.50 93 THR A N 1
ATOM 751 C CA . THR A 1 93 ? -10.796 -4.021 -2.843 1.00 86.50 93 THR A CA 1
ATOM 752 C C . THR A 1 93 ? -12.088 -3.228 -3.057 1.00 86.50 93 THR A C 1
ATOM 754 O O . THR A 1 93 ? -12.453 -2.419 -2.212 1.00 86.50 93 THR A O 1
ATOM 757 N N . ALA A 1 94 ? -12.821 -3.481 -4.144 1.00 86.44 94 ALA A N 1
ATOM 758 C CA . ALA A 1 94 ? -14.086 -2.805 -4.423 1.00 86.44 94 ALA A CA 1
ATOM 759 C C . ALA A 1 94 ? -15.156 -3.126 -3.366 1.00 86.44 94 ALA A C 1
ATOM 761 O O . ALA A 1 94 ? -15.772 -2.211 -2.826 1.00 86.44 94 ALA A O 1
ATOM 762 N N . PHE A 1 95 ? -15.331 -4.400 -2.997 1.00 89.44 95 PHE A N 1
ATOM 763 C CA . PHE A 1 95 ? -16.274 -4.790 -1.941 1.00 89.44 95 PHE A CA 1
ATOM 764 C C . PHE A 1 95 ? -15.929 -4.167 -0.588 1.00 89.44 95 PHE A C 1
ATOM 766 O O . PHE A 1 95 ? -16.804 -3.624 0.085 1.00 89.44 95 PHE A O 1
ATOM 773 N N . THR A 1 96 ? -14.653 -4.211 -0.195 1.00 85.94 96 THR A N 1
ATOM 774 C CA . THR A 1 96 ? -14.208 -3.591 1.063 1.00 85.94 96 THR A CA 1
ATOM 775 C C . THR A 1 96 ? -14.352 -2.072 1.037 1.00 85.94 96 THR A C 1
ATOM 777 O O . THR A 1 96 ? -14.690 -1.484 2.062 1.00 85.94 96 THR A O 1
ATOM 780 N N . PHE A 1 97 ? -14.182 -1.436 -0.123 1.00 87.75 97 PHE A N 1
ATOM 781 C CA . PHE A 1 97 ? -14.415 -0.005 -0.299 1.00 87.75 97 PHE A CA 1
ATOM 782 C C . PHE A 1 97 ? -15.897 0.362 -0.161 1.00 87.75 97 PHE A C 1
ATOM 784 O O . PHE A 1 97 ? -16.216 1.316 0.541 1.00 87.75 97 PHE A O 1
ATOM 791 N N . ILE A 1 98 ? -16.807 -0.415 -0.760 1.00 89.56 98 ILE A N 1
ATOM 792 C CA . ILE A 1 98 ? -18.260 -0.217 -0.618 1.00 89.56 98 ILE A CA 1
ATOM 793 C C . ILE A 1 98 ? -18.687 -0.411 0.841 1.00 89.56 98 ILE A C 1
ATOM 795 O O . ILE A 1 98 ? -19.411 0.418 1.383 1.00 89.56 98 ILE A O 1
ATOM 799 N N . ALA A 1 99 ? -18.205 -1.472 1.496 1.00 85.44 99 ALA A N 1
ATOM 800 C CA . ALA A 1 99 ? -18.495 -1.731 2.905 1.00 85.44 99 ALA A CA 1
ATOM 801 C C . ALA A 1 99 ? -17.980 -0.600 3.807 1.00 85.44 99 ALA A C 1
ATOM 803 O O . ALA A 1 99 ? -18.667 -0.183 4.735 1.00 85.44 99 ALA A O 1
ATOM 804 N N . TRP A 1 100 ? -16.784 -0.079 3.521 1.00 87.62 100 TRP A N 1
ATOM 805 C CA . TRP A 1 100 ? -16.233 1.082 4.211 1.00 87.62 100 TRP A CA 1
ATOM 806 C C . TRP A 1 100 ? -17.106 2.326 4.017 1.00 87.62 100 TRP A C 1
ATOM 808 O O . TRP A 1 100 ? -17.473 2.970 4.997 1.00 87.62 100 TRP A O 1
ATOM 818 N N . PHE A 1 101 ? -17.462 2.626 2.767 1.00 86.12 101 PHE A N 1
ATOM 819 C CA . PHE A 1 101 ? -18.276 3.781 2.406 1.00 86.12 101 PHE A CA 1
ATOM 820 C C . PHE A 1 101 ? -19.651 3.739 3.080 1.00 86.12 101 PHE A C 1
ATOM 822 O O . PHE A 1 101 ? -20.067 4.730 3.661 1.00 86.12 101 PHE A O 1
ATOM 829 N N . ALA A 1 102 ? -20.315 2.582 3.095 1.00 86.62 102 ALA A N 1
ATOM 830 C CA . ALA A 1 102 ? -21.629 2.417 3.716 1.00 86.62 102 ALA A CA 1
ATOM 831 C C . ALA A 1 102 ? -21.633 2.579 5.249 1.00 86.62 102 ALA A C 1
ATOM 833 O O . ALA A 1 102 ? -22.677 2.850 5.828 1.00 86.62 102 ALA A O 1
ATOM 834 N N . MET A 1 103 ? -20.496 2.379 5.922 1.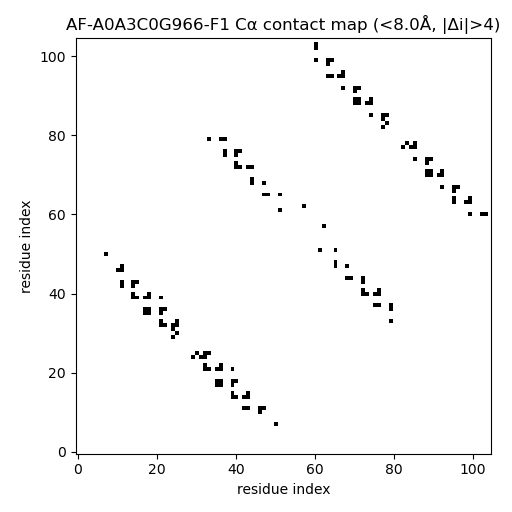00 81.44 103 MET A N 1
ATOM 835 C CA . MET A 1 103 ? -20.388 2.559 7.377 1.00 81.44 103 MET A CA 1
ATOM 836 C C . MET A 1 103 ? -19.954 3.965 7.796 1.00 81.44 103 MET A C 1
ATOM 838 O O . MET A 1 103 ? -20.054 4.298 8.976 1.00 81.44 103 MET A O 1
ATOM 842 N N . GLU A 1 104 ? -19.361 4.731 6.882 1.00 74.00 104 GLU A N 1
ATOM 843 C CA . GLU A 1 104 ? -18.808 6.058 7.172 1.00 74.00 104 GLU A CA 1
ATOM 844 C C . GLU A 1 104 ? -19.587 7.191 6.484 1.00 74.00 104 GLU A C 1
ATOM 846 O O . GLU A 1 104 ? -19.407 8.348 6.867 1.00 74.00 104 GLU A O 1
ATOM 851 N N . GLY A 1 105 ? -20.428 6.860 5.495 1.00 56.12 105 GLY A N 1
ATOM 852 C CA . GLY A 1 105 ? -21.451 7.732 4.910 1.00 56.12 105 GLY A CA 1
ATOM 853 C C . GLY A 1 105 ? -22.833 7.555 5.526 1.00 56.12 105 GLY A C 1
ATOM 854 O O . GLY A 1 105 ? -22.921 7.120 6.696 1.00 56.12 105 GLY A O 1
#

Solvent-accessible surface area (backbone atoms only — not comparable to full-atom values): 5711 Å² total; per-residue (Å²): 143,76,73,78,82,61,66,76,67,52,59,53,53,51,25,50,50,44,27,53,52,16,50,53,33,45,76,71,64,43,89,61,15,65,60,44,31,43,51,18,35,54,48,38,48,52,53,48,48,57,54,57,70,69,44,89,78,79,50,74,68,55,54,36,52,49,50,26,50,48,30,46,34,52,30,51,46,36,56,70,69,71,42,85,73,37,63,63,31,50,54,52,25,51,53,31,46,51,56,43,47,68,72,74,102

pLDDT: mean 81.35, std 12.13, range [41.53, 91.94]

Radius of gyration: 15.35 Å; Cα contacts (8 Å, |Δi|>4): 81; chains: 1; bounding box: 36×28×46 Å

Secondary structure (DSSP, 8-state):
--GGGTTTTHHHHHHHHHHHHHHHHHHTT-TTHHHHHHHHHHHHHHHHHHHHHT-SS--HHHHHHHHHHHHHHHHHHHHHTT-TTHHHHHHHHHHHHHHHHHHH-

Foldseek 3Di:
DPPPPPPLVPQLVVLVVQLVVLVVCVVVVPPCSLVSNLVSLVSNLVSLVVVLVPDPDDDPLSVLVNQLSVLVSVLSNCVSVVHPPSVVSVVSNVVSVVVNVVVVD

Nearest PDB structures (foldseek):
  1y5l-assembly1_C  TM=6.717E-01  e=2.676E+00  Escherichia coli
  6gow-assembly1_E  TM=4.921E-01  e=1.262E+00  Bacillus subtilis
  6uw4-assembly1_A  TM=4.717E-01  e=4.830E+00  Homo sapiens

Mean predicted aligned error: 7.62 Å